Protein AF-A0A0M9FVK3-F1 (afdb_monomer)

pLDDT: mean 87.84, std 8.47, range [58.72, 98.0]

Foldseek 3Di:
DVQVVLLVLLVVLDDPVRVVVLVVLLVLLVVVCVVVVHDLALVCLVVSLVVDPDDPVVSVVSSVSSCLVRDPPCGSVNSNVVSVVVVVVVVDDPDDDDQDPVNLVVVLVPDPDPVVSVVSVCCNVVVDDPVLSVPDDPVQWDQDPVRDTHGD

Mean predicted aligned error: 13.14 Å

InterPro domains:
  IPR011010 DNA breaking-rejoining enzyme, catalytic core [SSF56349] (8-141)

Sequence (152 aa):
MLEERANEVAHRRLEKSTWEQRASIWRMFEEFCDKMGLPAVSTTIPLFLESRAYKGSTKVQYGVTLRTMLDPTVTALDQYLQGMRKVAATEGVRHVVPLTLEDLGRVIAETPAWRDKVVWRLAWITASRWAEIAGLTTDNLLVQPHGNIILD

Radius of gyration: 28.6 Å; Cα contacts (8 Å, |Δi|>4): 88; chains: 1; bounding box: 56×42×76 Å

Organism: Leptomonas pyrrhocoris (NCBI:txid157538)

Solvent-accessible surface area (backbone atoms only — not comparable to full-atom values): 9017 Å² total; per-residue (Å²): 112,69,66,61,54,44,39,53,55,17,55,70,45,39,55,69,71,58,51,56,49,50,53,51,53,50,51,56,49,47,57,48,20,64,76,67,75,46,72,90,48,75,86,44,48,63,60,58,50,68,75,45,100,63,55,70,69,54,43,51,54,51,50,55,51,51,45,57,73,69,38,89,80,65,44,50,64,55,47,27,51,55,21,48,52,57,51,53,71,68,47,74,78,83,67,81,74,80,76,48,78,65,51,48,51,50,54,44,68,71,41,85,51,72,65,58,35,48,51,54,49,48,34,66,76,68,70,47,52,71,71,59,60,71,66,62,54,77,89,24,56,49,74,40,101,85,73,50,73,45,84,103

Secondary structure (DSSP, 8-state):
-HHHHHHHHHHHHS-HHHHHHHHHHHHHHHHHHHHHT--SSGGGHHHHHHTS---HHHHHHHHHHHHHHH-TT--HHHHHHHHHHHHHHHS---PPPPPPHHHHHHHHHH--SHHHHHHHHHHHHH---HHHHHT--GGGEEE-TTS-EEE-

Structure (mmCIF, N/CA/C/O backbone):
data_AF-A0A0M9FVK3-F1
#
_entry.id   AF-A0A0M9FVK3-F1
#
loop_
_atom_site.group_PDB
_atom_site.id
_atom_site.type_symbol
_atom_site.label_atom_id
_atom_site.label_alt_id
_atom_site.label_comp_id
_atom_site.label_asym_id
_atom_site.label_entity_id
_atom_site.label_seq_id
_atom_site.pdbx_PDB_ins_code
_atom_site.Cartn_x
_atom_site.Cartn_y
_atom_site.Cartn_z
_atom_site.occupancy
_atom_site.B_iso_or_equiv
_atom_site.auth_seq_id
_atom_site.auth_comp_id
_atom_site.auth_asym_id
_atom_site.auth_atom_id
_atom_site.pdbx_PDB_model_num
ATOM 1 N N . MET A 1 1 ? -4.600 -26.674 15.595 1.00 73.62 1 MET A N 1
ATOM 2 C CA . MET A 1 1 ? -3.162 -26.883 15.298 1.00 73.62 1 MET A CA 1
ATOM 3 C C . MET A 1 1 ? -2.675 -26.101 14.072 1.00 73.62 1 MET A C 1
ATOM 5 O O . MET A 1 1 ? -1.697 -25.382 14.210 1.00 73.62 1 MET A O 1
ATOM 9 N N . LEU A 1 2 ? -3.304 -26.199 12.886 1.00 77.00 2 LEU A N 1
ATOM 10 C CA . LEU A 1 2 ? -2.864 -25.435 11.697 1.00 77.00 2 LEU A CA 1
ATOM 11 C C . LEU A 1 2 ? -3.175 -23.930 11.799 1.00 77.00 2 LEU A C 1
ATOM 13 O O . LEU A 1 2 ? -2.294 -23.114 11.552 1.00 77.00 2 LEU A O 1
ATOM 17 N N . GLU A 1 3 ? -4.397 -23.571 12.198 1.00 72.69 3 GLU A N 1
ATOM 18 C CA . GLU A 1 3 ? -4.837 -22.170 12.329 1.00 72.69 3 GLU A CA 1
ATOM 19 C C . GLU A 1 3 ? -4.042 -21.398 13.384 1.00 72.69 3 GLU A C 1
ATOM 21 O O . GLU A 1 3 ? -3.562 -20.300 13.131 1.00 72.69 3 GLU A O 1
ATOM 26 N N . GLU A 1 4 ? -3.830 -22.008 14.546 1.00 77.06 4 GLU A N 1
ATOM 27 C CA . GLU A 1 4 ? -3.020 -21.450 15.632 1.00 77.06 4 GLU A CA 1
ATOM 28 C C . GLU A 1 4 ? -1.587 -21.150 15.171 1.00 77.06 4 GLU A C 1
ATOM 30 O O . GLU A 1 4 ? -1.080 -20.044 15.340 1.00 77.06 4 GLU A O 1
ATOM 35 N N . ARG A 1 5 ? -0.973 -22.095 14.456 1.00 79.19 5 ARG A N 1
ATOM 36 C CA . ARG A 1 5 ? 0.374 -21.943 13.903 1.00 79.19 5 ARG A CA 1
ATOM 37 C C . ARG A 1 5 ? 0.437 -20.901 12.778 1.00 79.19 5 ARG A C 1
ATOM 39 O O . ARG A 1 5 ? 1.435 -20.191 12.664 1.00 79.19 5 ARG A O 1
ATOM 46 N N . ALA A 1 6 ? -0.609 -20.776 11.959 1.00 75.00 6 ALA A N 1
ATOM 47 C CA . ALA A 1 6 ? -0.717 -19.720 10.950 1.00 75.00 6 ALA A CA 1
ATOM 48 C C . ALA A 1 6 ? -0.842 -18.332 11.601 1.00 75.00 6 ALA A C 1
ATOM 50 O O . ALA A 1 6 ? -0.152 -17.393 11.192 1.00 75.00 6 ALA A O 1
ATOM 51 N N . ASN A 1 7 ? -1.643 -18.225 12.664 1.00 76.62 7 ASN A N 1
ATOM 52 C CA . ASN A 1 7 ? -1.766 -17.010 13.460 1.00 76.62 7 ASN A CA 1
ATOM 53 C C . ASN A 1 7 ? -0.425 -16.625 14.086 1.00 76.62 7 ASN A C 1
ATOM 55 O O . ASN A 1 7 ? -0.006 -15.484 13.924 1.00 76.62 7 ASN A O 1
ATOM 59 N N . GLU A 1 8 ? 0.312 -17.551 14.700 1.00 80.31 8 GLU A N 1
ATOM 60 C CA . GLU A 1 8 ? 1.646 -17.267 15.251 1.00 80.31 8 GLU A CA 1
ATOM 61 C C . GLU A 1 8 ? 2.636 -16.727 14.208 1.00 80.31 8 GLU A C 1
ATOM 63 O O . GLU A 1 8 ? 3.458 -15.855 14.506 1.00 80.31 8 GLU A O 1
ATOM 68 N N . VAL A 1 9 ? 2.607 -17.256 12.981 1.00 80.44 9 VAL A N 1
ATOM 69 C CA . VAL A 1 9 ? 3.472 -16.783 11.888 1.00 80.44 9 VAL A CA 1
ATOM 70 C C . VAL A 1 9 ? 3.084 -15.368 11.462 1.00 80.44 9 VAL A C 1
ATOM 72 O O . VAL A 1 9 ? 3.966 -14.523 11.299 1.00 80.44 9 VAL A O 1
ATOM 75 N N . ALA A 1 10 ? 1.787 -15.086 11.329 1.00 76.19 10 ALA A N 1
ATOM 76 C CA . ALA A 1 10 ? 1.289 -13.745 11.035 1.00 76.19 10 ALA A CA 1
ATOM 77 C C . ALA A 1 10 ? 1.652 -12.749 12.150 1.00 76.19 10 ALA A C 1
ATOM 79 O O . ALA A 1 10 ? 2.171 -11.666 11.874 1.00 76.19 10 ALA A O 1
ATOM 80 N N . HIS A 1 11 ? 1.484 -13.155 13.412 1.00 73.31 11 HIS A N 1
ATOM 81 C CA . HIS A 1 11 ? 1.800 -12.340 14.583 1.00 73.31 11 HIS A CA 1
ATOM 82 C C . HIS A 1 11 ? 3.283 -11.971 14.634 1.00 73.31 11 HIS A C 1
ATOM 84 O O . HIS A 1 11 ? 3.600 -10.813 14.885 1.00 73.31 11 HIS A O 1
ATOM 90 N N . ARG A 1 12 ? 4.186 -12.916 14.337 1.00 75.94 12 ARG A N 1
ATOM 91 C CA . ARG A 1 12 ? 5.641 -12.681 14.318 1.00 75.94 12 ARG A CA 1
ATOM 92 C C . ARG A 1 12 ? 6.106 -11.695 13.245 1.00 75.94 12 ARG A C 1
ATOM 94 O O . ARG A 1 12 ? 7.188 -11.131 13.383 1.00 75.94 12 ARG A O 1
ATOM 101 N N . ARG A 1 13 ? 5.342 -11.515 12.162 1.00 80.38 13 ARG A N 1
ATOM 102 C CA . ARG A 1 13 ? 5.678 -10.558 11.092 1.00 80.38 13 ARG A CA 1
ATOM 103 C C . ARG A 1 13 ? 5.210 -9.141 11.384 1.00 80.38 13 ARG A C 1
ATOM 105 O O . ARG A 1 13 ? 5.724 -8.205 10.775 1.00 80.38 13 ARG A O 1
ATOM 112 N N . LEU A 1 14 ? 4.273 -8.971 12.310 1.00 71.12 14 LEU A N 1
ATOM 113 C CA . LEU A 1 14 ? 3.962 -7.663 12.864 1.00 71.12 14 LEU A CA 1
ATOM 114 C C . LEU A 1 14 ? 5.027 -7.303 13.905 1.00 71.12 14 LEU A C 1
ATOM 116 O O . LEU A 1 14 ? 5.378 -8.099 14.772 1.00 71.12 14 LEU A O 1
ATOM 120 N N . GLU A 1 15 ? 5.556 -6.087 13.812 1.00 68.88 15 GLU A N 1
ATOM 121 C CA . GLU A 1 15 ? 6.520 -5.572 14.782 1.00 68.88 15 GLU A CA 1
ATOM 122 C C . GLU A 1 15 ? 5.895 -5.559 16.188 1.00 68.88 15 GLU A C 1
ATOM 124 O O . GLU A 1 15 ? 4.730 -5.184 16.341 1.00 68.88 15 GLU A O 1
ATOM 129 N N . LYS A 1 16 ? 6.656 -5.931 17.226 1.00 70.50 16 LYS A N 1
ATOM 130 C CA . LYS A 1 16 ? 6.160 -6.002 18.615 1.00 70.50 16 LYS A CA 1
ATOM 131 C C . LYS A 1 16 ? 5.468 -4.704 19.062 1.00 70.50 16 LYS A C 1
ATOM 133 O O . LYS A 1 16 ? 4.382 -4.750 19.635 1.00 70.50 16 LYS A O 1
ATOM 138 N N . SER A 1 17 ? 6.042 -3.559 18.691 1.00 73.25 17 SER A N 1
ATOM 139 C CA . SER A 1 17 ? 5.488 -2.220 18.938 1.00 73.25 17 SER A CA 1
ATOM 140 C C . SER A 1 17 ? 4.097 -2.018 18.318 1.00 73.25 17 SER A C 1
ATOM 142 O O . SER A 1 17 ? 3.241 -1.344 18.890 1.00 73.25 17 SER A O 1
ATOM 144 N N . THR A 1 18 ? 3.833 -2.639 17.164 1.00 77.69 18 THR A N 1
ATOM 145 C CA . THR A 1 18 ? 2.540 -2.571 16.470 1.00 77.69 18 THR A CA 1
ATOM 146 C C . THR A 1 18 ? 1.474 -3.366 17.223 1.00 77.69 18 THR A C 1
ATOM 148 O O . THR A 1 18 ? 0.336 -2.910 17.322 1.00 77.69 18 THR A O 1
ATOM 151 N N . TRP A 1 19 ? 1.827 -4.519 17.800 1.00 76.38 19 TRP A N 1
ATOM 152 C CA . TRP A 1 19 ? 0.913 -5.302 18.640 1.00 76.38 19 TRP A CA 1
ATOM 153 C C . TRP A 1 19 ? 0.562 -4.596 19.942 1.00 76.38 19 TRP A C 1
ATOM 155 O O . TRP A 1 19 ? -0.614 -4.480 20.278 1.00 76.38 19 TRP A O 1
ATOM 165 N N . GLU A 1 20 ? 1.568 -4.079 20.644 1.00 85.44 20 GLU A N 1
ATOM 166 C CA . GLU A 1 20 ? 1.373 -3.335 21.891 1.00 85.44 20 GLU A CA 1
ATOM 167 C C . GLU A 1 20 ? 0.490 -2.105 21.664 1.00 85.44 20 GLU A C 1
ATOM 169 O O . GLU A 1 20 ? -0.426 -1.832 22.445 1.00 85.44 20 GLU A O 1
ATOM 174 N N . GLN A 1 21 ? 0.693 -1.406 20.543 1.00 87.75 21 GLN A N 1
ATOM 175 C CA . GLN A 1 21 ? -0.163 -0.295 20.156 1.00 87.75 21 GLN A CA 1
ATOM 176 C C . GLN A 1 21 ? -1.608 -0.745 19.901 1.00 87.75 21 GLN A C 1
ATOM 178 O O . GLN A 1 21 ? -2.530 -0.133 20.438 1.00 87.75 21 GLN A O 1
ATOM 183 N N . ARG A 1 22 ? -1.825 -1.808 19.115 1.00 89.75 22 ARG A N 1
ATOM 184 C CA . ARG A 1 22 ? -3.171 -2.338 18.828 1.00 89.75 22 ARG A CA 1
ATOM 185 C C . ARG A 1 22 ? -3.903 -2.763 20.099 1.00 89.75 22 ARG A C 1
ATOM 187 O O . ARG A 1 22 ? -5.038 -2.345 20.303 1.00 89.75 22 ARG A O 1
ATOM 194 N N . ALA A 1 23 ? -3.237 -3.514 20.975 1.00 90.31 23 ALA A N 1
ATOM 195 C CA . ALA A 1 23 ? -3.793 -3.945 22.256 1.00 90.31 23 ALA A CA 1
ATOM 196 C C . ALA A 1 23 ? -4.146 -2.751 23.159 1.00 90.31 23 ALA A C 1
ATOM 198 O O . ALA A 1 23 ? -5.201 -2.730 23.786 1.00 90.31 23 ALA A O 1
ATOM 199 N N . SER A 1 24 ? -3.294 -1.721 23.187 1.00 94.00 24 SER A N 1
ATOM 200 C CA . SER A 1 24 ? -3.560 -0.491 23.937 1.00 94.00 24 SER A CA 1
ATOM 201 C C . SER A 1 24 ? -4.783 0.264 23.403 1.00 94.00 24 SER A C 1
ATOM 203 O O . SER A 1 24 ? -5.638 0.682 24.183 1.00 94.00 24 SER A O 1
ATOM 205 N N . ILE A 1 25 ? -4.904 0.408 22.077 1.00 95.50 25 ILE A N 1
ATOM 206 C CA . ILE A 1 25 ? -6.061 1.049 21.429 1.00 95.50 25 ILE A CA 1
ATOM 207 C C . ILE A 1 25 ? -7.343 0.266 21.725 1.00 95.50 25 ILE A C 1
ATOM 209 O O . ILE A 1 25 ? -8.341 0.876 22.104 1.00 95.50 25 ILE A O 1
ATOM 213 N N . TRP A 1 26 ? -7.304 -1.061 21.596 1.00 96.19 26 TRP A N 1
ATOM 214 C CA . TRP A 1 26 ? -8.439 -1.933 21.887 1.00 96.19 26 TRP A CA 1
ATOM 215 C C . TRP A 1 26 ? -8.924 -1.789 23.327 1.00 96.19 26 TRP A C 1
ATOM 217 O O . TRP A 1 26 ? -10.087 -1.473 23.548 1.00 96.19 26 TRP A O 1
ATOM 227 N N . ARG A 1 27 ? -8.012 -1.878 24.298 1.00 96.81 27 ARG A N 1
AT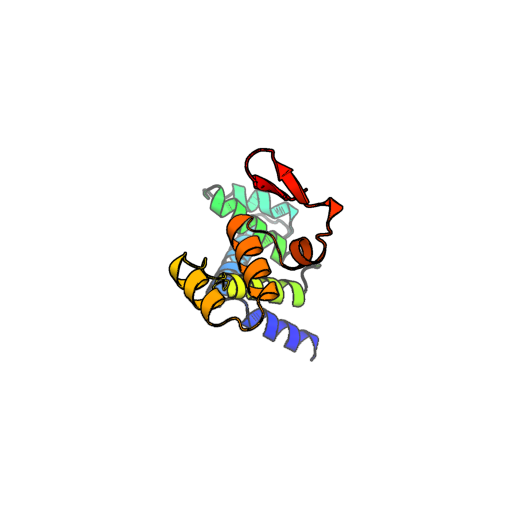OM 228 C CA . ARG A 1 27 ? -8.344 -1.712 25.716 1.00 96.81 27 ARG A CA 1
ATOM 229 C C . ARG A 1 27 ? -8.976 -0.350 26.011 1.00 96.81 27 ARG A C 1
ATOM 231 O O . ARG A 1 27 ? -9.972 -0.274 26.715 1.00 96.81 27 ARG A O 1
ATOM 238 N N . MET A 1 28 ? -8.445 0.734 25.438 1.00 97.00 28 MET A N 1
ATOM 239 C CA . MET A 1 28 ? -9.044 2.069 25.601 1.00 97.00 28 MET A CA 1
ATOM 240 C C . MET A 1 28 ? -10.457 2.170 25.011 1.00 97.00 28 MET A C 1
ATOM 242 O O . MET A 1 28 ? -11.260 2.970 25.495 1.00 97.00 28 MET A O 1
ATOM 246 N N . PHE A 1 29 ? -10.730 1.425 23.939 1.00 97.69 29 PHE A N 1
ATOM 247 C CA . PHE A 1 29 ? -12.039 1.372 23.301 1.00 97.69 29 PHE A CA 1
ATOM 248 C C . PHE A 1 29 ? -13.030 0.530 24.115 1.00 97.69 29 PHE A C 1
ATOM 250 O O . PHE A 1 29 ? -14.154 0.983 24.319 1.00 97.69 29 PHE A O 1
ATOM 257 N N . GLU A 1 30 ? -12.613 -0.624 24.638 1.00 97.38 30 GLU A N 1
ATOM 258 C CA . GLU A 1 30 ? -13.416 -1.442 25.561 1.00 97.38 30 GLU A CA 1
ATOM 259 C C . GLU A 1 30 ? -13.767 -0.667 26.834 1.00 97.38 30 GLU A C 1
ATOM 261 O O . GLU A 1 30 ? -14.942 -0.526 27.153 1.00 97.38 30 GLU A O 1
ATOM 266 N N . GLU A 1 31 ? -12.777 -0.044 27.485 1.00 97.88 31 GLU A N 1
ATOM 267 C CA . GLU A 1 31 ? -12.988 0.793 28.677 1.00 97.88 31 GLU A CA 1
ATOM 268 C C . GLU A 1 31 ? -14.007 1.921 28.416 1.00 97.88 31 GLU A C 1
ATOM 270 O O . GLU A 1 31 ? -14.801 2.281 29.287 1.00 97.88 31 GLU A O 1
ATOM 275 N N . PHE A 1 32 ? -13.998 2.500 27.210 1.00 97.94 32 PHE A N 1
ATOM 276 C CA . PHE A 1 32 ? -14.994 3.488 26.798 1.00 97.94 32 PHE A CA 1
ATOM 277 C C . PHE A 1 32 ? -16.383 2.865 26.614 1.00 97.94 32 PHE A C 1
ATOM 279 O O . PHE A 1 32 ? -17.364 3.432 27.096 1.00 97.94 32 PHE A O 1
ATOM 286 N N . CYS A 1 33 ? -16.471 1.727 25.924 1.00 97.94 33 CYS A N 1
ATOM 287 C CA . CYS A 1 33 ? -17.728 1.025 25.677 1.00 97.94 33 CYS A CA 1
ATOM 288 C C . CYS A 1 33 ? -18.402 0.623 26.994 1.00 97.94 33 CYS A C 1
ATOM 290 O O . CYS A 1 33 ? -19.568 0.959 27.198 1.00 97.94 33 CYS A O 1
ATOM 292 N N . ASP A 1 34 ? -17.644 0.034 27.919 1.00 98.00 34 ASP A N 1
ATOM 293 C CA . ASP A 1 34 ? -18.119 -0.362 29.246 1.00 98.00 34 ASP A CA 1
ATOM 294 C C . ASP A 1 34 ? -18.641 0.840 30.035 1.00 98.00 34 ASP A C 1
ATOM 296 O O . ASP A 1 34 ? -19.753 0.823 30.562 1.00 98.00 34 ASP A O 1
ATOM 300 N N . LYS A 1 35 ? -17.869 1.933 30.059 1.00 97.75 35 LYS A N 1
ATOM 301 C CA . LYS A 1 35 ? -18.250 3.164 30.763 1.00 97.75 35 LYS A CA 1
ATOM 302 C C . LYS A 1 35 ? -19.534 3.789 30.214 1.00 97.75 35 LYS A C 1
ATOM 304 O O . LYS A 1 35 ? -20.273 4.418 30.968 1.00 97.75 35 LYS A O 1
ATOM 309 N N . MET A 1 36 ? -19.775 3.657 28.913 1.00 97.00 36 MET A N 1
ATOM 310 C CA . MET A 1 36 ? -20.931 4.246 28.236 1.00 97.00 36 MET A CA 1
ATOM 311 C C . MET A 1 36 ? -22.111 3.274 28.103 1.00 97.00 36 MET A C 1
ATOM 313 O O . MET A 1 36 ? -23.163 3.679 27.612 1.00 97.00 36 MET A O 1
ATOM 317 N N . GLY A 1 37 ? -21.956 2.010 28.517 1.00 96.81 37 GLY A N 1
ATOM 318 C CA . GLY A 1 37 ? -22.964 0.966 28.321 1.00 96.81 37 GLY A CA 1
ATOM 319 C C . GLY A 1 37 ? -23.230 0.657 26.843 1.00 96.81 37 GLY A C 1
ATOM 320 O O . GLY A 1 37 ? -24.367 0.380 26.466 1.00 96.81 37 GLY A O 1
ATOM 321 N N . LEU A 1 38 ? -22.205 0.758 25.993 1.00 96.69 38 LEU A N 1
ATOM 322 C CA . LEU A 1 38 ? -22.298 0.554 24.546 1.00 96.69 38 LEU A CA 1
ATOM 323 C C . LEU A 1 38 ? -21.631 -0.763 24.127 1.00 96.69 38 LEU A C 1
ATOM 325 O O . LEU A 1 38 ? -20.654 -1.178 24.745 1.00 96.69 38 LEU A O 1
ATOM 329 N N . PRO A 1 39 ? -22.093 -1.412 23.045 1.00 96.38 39 PRO A N 1
ATOM 330 C CA . PRO A 1 39 ? -21.405 -2.574 22.495 1.00 96.38 39 PRO A CA 1
ATOM 331 C C . PRO A 1 39 ? -20.088 -2.176 21.807 1.00 96.38 39 PRO A C 1
ATOM 333 O O . PRO A 1 39 ? -20.025 -1.173 21.087 1.00 96.38 39 PRO A O 1
ATOM 336 N N . ALA A 1 40 ? -19.052 -3.005 21.959 1.00 95.44 40 ALA A N 1
ATOM 337 C CA . ALA A 1 40 ? -17.765 -2.866 21.274 1.00 95.44 40 ALA A CA 1
ATOM 338 C C . ALA A 1 40 ? -17.865 -3.324 19.805 1.00 95.44 40 ALA A C 1
ATOM 340 O O . ALA A 1 40 ? -17.395 -4.391 19.425 1.00 95.44 40 ALA A O 1
ATOM 341 N N . VAL A 1 41 ? -18.523 -2.516 18.972 1.00 94.94 41 VAL A N 1
ATOM 342 C CA . VAL A 1 41 ? -18.749 -2.772 17.538 1.00 94.94 41 VAL A CA 1
ATOM 343 C C . VAL A 1 41 ? -18.297 -1.588 16.686 1.00 94.94 41 VAL A C 1
ATOM 345 O O . VAL A 1 41 ? -18.054 -0.489 17.187 1.00 94.94 41 VAL A O 1
ATOM 348 N N . SER A 1 42 ? -18.197 -1.791 15.370 1.00 93.00 42 SER A N 1
ATOM 349 C CA . SER A 1 42 ? -17.670 -0.787 14.436 1.00 93.00 42 SER A CA 1
ATOM 350 C C . SER A 1 42 ? -18.443 0.538 14.455 1.00 93.00 42 SER A C 1
ATOM 352 O O . SER A 1 42 ? -17.841 1.603 14.317 1.00 93.00 42 SER A O 1
ATOM 354 N N . THR A 1 43 ? -19.755 0.496 14.694 1.00 95.00 43 THR A N 1
ATOM 355 C CA . THR A 1 43 ? -20.622 1.681 14.794 1.00 95.00 43 THR A CA 1
ATOM 356 C C . THR A 1 43 ? -20.360 2.528 16.042 1.00 95.00 43 THR A C 1
ATOM 358 O O . THR A 1 43 ? -20.690 3.712 16.043 1.00 95.00 43 THR A O 1
ATOM 361 N N . THR A 1 44 ? -19.716 1.973 17.073 1.00 97.25 44 THR A N 1
ATOM 362 C CA . THR A 1 44 ? -19.354 2.686 18.312 1.00 97.25 44 THR A CA 1
ATOM 363 C C . THR A 1 44 ? -18.029 3.450 18.177 1.00 97.25 44 THR A C 1
ATOM 365 O O . THR A 1 44 ? -17.771 4.393 18.928 1.00 97.2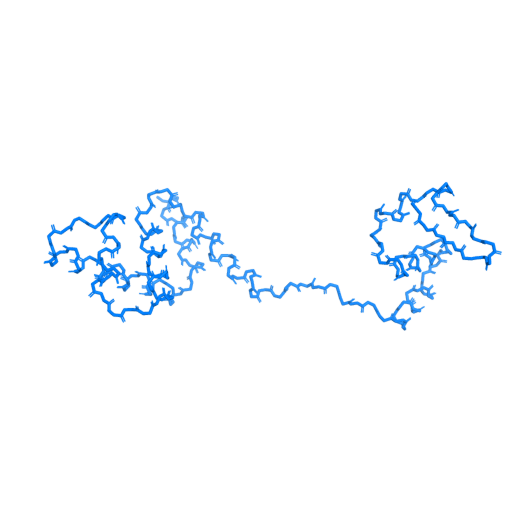5 44 THR A O 1
ATOM 368 N N . ILE A 1 45 ? -17.190 3.106 17.190 1.00 97.00 45 ILE A N 1
ATOM 369 C CA . ILE A 1 45 ? -15.867 3.723 16.985 1.00 97.00 45 ILE A CA 1
ATOM 370 C C . ILE A 1 45 ? -15.939 5.256 16.844 1.00 97.00 45 ILE A C 1
ATOM 372 O O . ILE A 1 45 ? -15.156 5.928 17.517 1.00 97.00 45 ILE A O 1
ATOM 376 N N . PRO A 1 46 ? -16.837 5.859 16.035 1.00 97.62 46 PRO A N 1
ATOM 377 C CA . PRO A 1 46 ? -16.893 7.317 15.911 1.00 97.62 46 PRO A CA 1
ATOM 378 C C . PRO A 1 46 ? -17.171 8.017 17.247 1.00 97.62 46 PRO A C 1
ATOM 380 O O . PRO A 1 46 ? -16.551 9.036 17.536 1.00 97.62 46 PRO A O 1
ATOM 383 N N . LEU A 1 47 ? -18.028 7.439 18.099 1.00 97.75 47 LEU A N 1
ATOM 384 C CA . LEU A 1 47 ? -18.337 7.986 19.425 1.00 97.75 47 LEU A CA 1
ATOM 385 C C . LEU A 1 47 ? -17.097 7.988 20.327 1.00 97.75 47 LEU A C 1
ATOM 387 O O . LEU A 1 47 ? -16.798 8.989 20.975 1.00 97.75 47 LEU A O 1
ATOM 391 N N . PHE A 1 48 ? -16.332 6.894 20.315 1.00 97.69 48 PHE A N 1
ATOM 392 C CA . PHE A 1 48 ? -15.053 6.813 21.018 1.00 97.69 48 PHE A CA 1
ATOM 393 C C . PHE A 1 48 ? -14.057 7.871 20.522 1.00 97.69 48 PHE A C 1
ATOM 395 O O . PHE A 1 48 ? -13.447 8.571 21.334 1.00 97.69 48 PHE A O 1
ATOM 402 N N . LEU A 1 49 ? -13.902 8.016 19.203 1.00 97.62 49 LEU A N 1
ATOM 403 C CA . LEU A 1 49 ? -12.952 8.961 18.609 1.00 97.62 49 LEU A CA 1
ATOM 404 C C . LEU A 1 49 ? -13.319 10.422 18.890 1.00 97.62 49 LEU A C 1
ATOM 406 O O . LEU A 1 49 ? -12.416 11.234 19.094 1.00 97.62 49 LEU A O 1
ATOM 410 N N . GLU A 1 50 ? -14.610 10.754 18.929 1.00 97.31 50 GLU A N 1
ATOM 411 C CA . GLU A 1 50 ? -15.087 12.099 19.271 1.00 97.31 50 GLU A CA 1
ATOM 412 C C . GLU A 1 50 ? -15.077 12.380 20.780 1.00 97.31 50 GLU A C 1
ATOM 414 O O . GLU A 1 50 ? -14.951 13.532 21.185 1.00 97.31 50 GLU A O 1
ATOM 419 N N . SER A 1 51 ? -15.103 11.348 21.631 1.00 96.00 51 SER A N 1
ATOM 420 C CA . SER A 1 51 ? -15.006 11.512 23.092 1.00 96.00 51 SER A CA 1
ATOM 421 C C . SER A 1 51 ? -13.646 12.033 23.585 1.00 96.00 51 SER A C 1
ATOM 423 O O . SER A 1 51 ? -13.503 12.387 24.757 1.00 96.00 51 SER A O 1
ATOM 425 N N . ARG A 1 52 ? -12.625 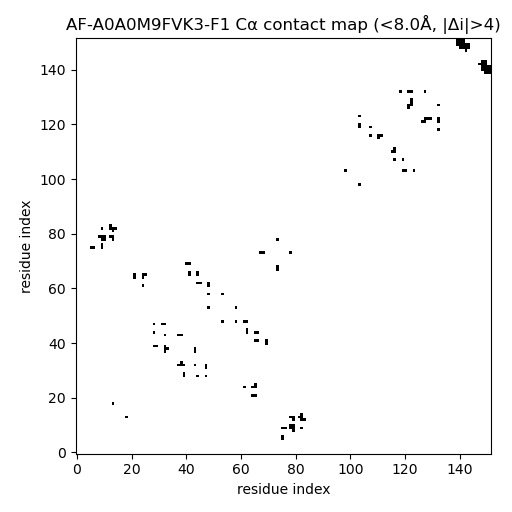12.064 22.718 1.00 92.94 52 ARG A N 1
ATOM 426 C CA . ARG A 1 52 ? -11.245 12.422 23.067 1.00 92.94 52 ARG A CA 1
ATOM 427 C C . ARG A 1 52 ? -10.716 13.535 22.168 1.00 92.94 52 ARG A C 1
ATOM 429 O O . ARG A 1 52 ? -10.965 13.565 20.965 1.00 92.94 52 ARG A O 1
ATOM 436 N N . ALA A 1 53 ? -9.893 14.412 22.741 1.00 94.44 53 ALA A N 1
ATOM 437 C CA . ALA A 1 53 ? -9.244 15.523 22.039 1.00 94.44 53 ALA A CA 1
ATOM 438 C C . ALA A 1 53 ? -8.050 15.062 21.170 1.00 94.44 53 ALA A C 1
ATOM 440 O O . ALA A 1 53 ? -6.932 15.564 21.285 1.00 94.44 53 ALA A O 1
ATOM 441 N N . TYR A 1 54 ? -8.267 14.063 20.314 1.00 95.12 54 TYR A N 1
ATOM 442 C CA . TYR A 1 54 ? -7.262 13.559 19.384 1.00 95.12 54 TYR A CA 1
ATOM 443 C C . TYR A 1 54 ? -7.132 14.447 18.146 1.00 95.12 54 TYR A C 1
ATOM 445 O O . TYR A 1 54 ? -8.120 14.935 17.596 1.00 95.12 54 TYR A O 1
ATOM 453 N N . LYS A 1 55 ? -5.8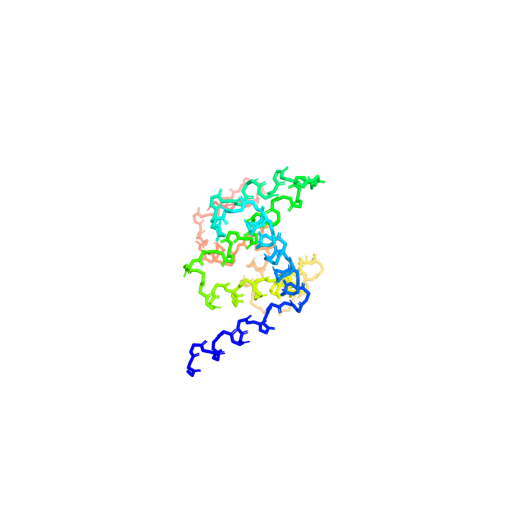96 14.586 17.650 1.00 96.75 55 LYS A N 1
ATOM 454 C CA . LYS A 1 55 ? -5.635 15.153 16.321 1.00 96.75 55 LYS A CA 1
ATOM 455 C C . LYS A 1 55 ? -6.294 14.283 15.246 1.00 96.75 55 LYS A C 1
ATOM 457 O O . LYS A 1 55 ? -6.416 13.069 15.416 1.00 96.75 55 LYS A O 1
ATOM 462 N N . GLY A 1 56 ? -6.642 14.884 14.106 1.00 94.88 56 GLY A N 1
ATOM 463 C CA . GLY A 1 56 ? -7.290 14.175 12.995 1.00 94.88 56 GLY A CA 1
ATOM 464 C C . GLY A 1 56 ? -6.518 12.936 12.522 1.00 94.88 56 GLY A C 1
ATOM 465 O O . GLY A 1 56 ? -7.112 11.881 12.324 1.00 94.88 56 GLY A O 1
ATOM 466 N N . SER A 1 57 ? -5.186 13.015 12.446 1.00 92.69 57 SER A N 1
ATOM 467 C CA . SER A 1 57 ? -4.336 11.872 12.079 1.00 92.69 57 SER A CA 1
ATOM 468 C C . SER A 1 57 ? -4.436 10.706 13.069 1.00 92.69 57 SER A C 1
ATOM 470 O O . SER A 1 57 ? -4.540 9.554 12.653 1.00 92.69 57 SER A O 1
ATOM 472 N N . THR A 1 58 ? -4.474 10.990 14.373 1.00 94.44 58 THR A N 1
ATOM 473 C CA . THR A 1 58 ? -4.663 9.973 15.415 1.00 94.44 58 THR A CA 1
ATOM 474 C C . THR A 1 58 ? -6.050 9.342 15.325 1.00 94.44 58 THR A C 1
ATOM 476 O O . THR A 1 58 ? -6.157 8.122 15.426 1.00 94.44 58 THR A O 1
ATOM 479 N N . LYS A 1 59 ? -7.101 10.137 15.063 1.00 96.75 59 LYS A N 1
ATOM 480 C CA . LYS A 1 59 ? -8.462 9.610 14.859 1.00 96.75 59 LYS A CA 1
ATOM 481 C C . LYS A 1 59 ? -8.517 8.640 13.677 1.00 96.75 59 LYS A C 1
ATOM 483 O O . LYS A 1 59 ? -9.065 7.550 13.814 1.00 96.75 59 LYS A O 1
ATOM 488 N N . VAL A 1 60 ? -7.888 8.991 12.553 1.00 96.25 60 VAL A N 1
ATOM 489 C CA . VAL A 1 60 ? -7.793 8.110 11.375 1.00 96.25 60 VAL A CA 1
ATOM 490 C C . VAL A 1 60 ? -7.033 6.826 11.709 1.00 96.25 60 VAL A C 1
ATOM 492 O O . VAL A 1 60 ? -7.530 5.735 11.437 1.00 96.25 60 VAL A O 1
ATOM 495 N N . GLN A 1 61 ? -5.860 6.933 12.338 1.00 93.62 61 GLN A N 1
ATOM 496 C CA . GLN A 1 61 ? -5.049 5.770 12.703 1.00 93.62 61 GLN A CA 1
ATOM 497 C C . GLN A 1 61 ? -5.807 4.813 13.631 1.00 93.62 61 GLN A C 1
ATOM 499 O O . GLN A 1 61 ? -5.842 3.606 13.383 1.00 93.62 61 GLN A O 1
ATOM 504 N N . TYR A 1 62 ? -6.419 5.339 14.693 1.00 95.50 62 TYR A N 1
ATOM 505 C CA . TYR A 1 62 ? -7.143 4.531 15.673 1.00 95.50 62 TYR A CA 1
ATOM 506 C C . TYR A 1 62 ? -8.413 3.943 15.063 1.00 95.50 62 TYR A C 1
ATOM 508 O O . TYR A 1 62 ? -8.675 2.760 15.252 1.00 95.50 62 TYR A O 1
ATOM 516 N N . GLY A 1 63 ? -9.151 4.719 14.265 1.00 95.81 63 GLY A N 1
ATOM 517 C CA . GLY A 1 63 ? -10.346 4.246 13.571 1.00 95.81 63 GLY A CA 1
ATOM 518 C C . GLY A 1 63 ? -10.056 3.099 12.603 1.00 95.81 63 GLY A C 1
ATOM 519 O O . GLY A 1 63 ? -10.737 2.078 12.646 1.00 95.81 63 GLY A O 1
ATOM 520 N N . VAL A 1 64 ? -9.008 3.216 11.779 1.00 92.88 64 VAL A N 1
ATOM 521 C CA . VAL A 1 64 ? -8.581 2.124 10.888 1.00 92.88 64 VAL A CA 1
ATOM 522 C C . VAL A 1 64 ? -8.150 0.902 11.696 1.00 92.88 64 VAL A C 1
ATOM 524 O O . VAL A 1 64 ? -8.526 -0.211 11.347 1.00 92.88 64 VAL A O 1
ATOM 527 N N . THR A 1 65 ? -7.410 1.107 12.788 1.00 92.38 65 THR A N 1
ATOM 528 C CA . THR A 1 65 ? -6.934 0.017 13.649 1.00 92.38 65 THR A CA 1
ATOM 529 C C . THR A 1 65 ? -8.095 -0.756 14.271 1.00 92.38 65 THR A C 1
ATOM 531 O O . THR A 1 65 ? -8.164 -1.971 14.116 1.00 92.38 65 THR A O 1
ATOM 534 N N . LEU A 1 66 ? -9.032 -0.055 14.916 1.00 94.38 66 LEU A N 1
ATOM 535 C CA . LEU A 1 66 ? -10.211 -0.654 15.544 1.00 94.38 66 LEU A CA 1
ATOM 536 C C . LEU A 1 66 ? -11.108 -1.343 14.517 1.00 94.38 66 LEU A C 1
ATOM 538 O O . LEU A 1 66 ? -11.560 -2.456 14.762 1.00 94.38 66 LEU A O 1
ATOM 542 N N . ARG A 1 67 ? -11.310 -0.732 13.341 1.00 92.56 67 ARG A N 1
ATOM 543 C CA . ARG A 1 67 ? -12.055 -1.360 12.243 1.00 92.56 67 ARG A CA 1
ATOM 544 C C . ARG A 1 67 ? -11.440 -2.701 11.854 1.00 92.56 67 ARG A C 1
ATOM 546 O O . ARG A 1 67 ? -12.169 -3.674 11.762 1.00 92.56 67 ARG A O 1
ATOM 553 N N . THR A 1 68 ? -10.122 -2.762 11.660 1.00 88.00 68 THR A N 1
ATOM 554 C CA . THR A 1 68 ? -9.431 -4.010 11.302 1.00 88.00 68 THR A CA 1
ATOM 555 C C . THR A 1 68 ? -9.510 -5.059 12.413 1.00 88.00 68 THR A C 1
ATOM 557 O O . THR A 1 68 ? -9.558 -6.243 12.117 1.00 88.00 68 THR A O 1
ATOM 560 N N . MET A 1 69 ? -9.517 -4.651 13.686 1.00 88.06 69 MET A N 1
ATOM 561 C CA . MET A 1 69 ? -9.641 -5.584 14.816 1.00 88.06 69 MET A CA 1
ATOM 562 C C . MET A 1 69 ? -11.057 -6.151 14.976 1.00 88.06 69 MET A C 1
ATOM 564 O O . MET A 1 69 ? -11.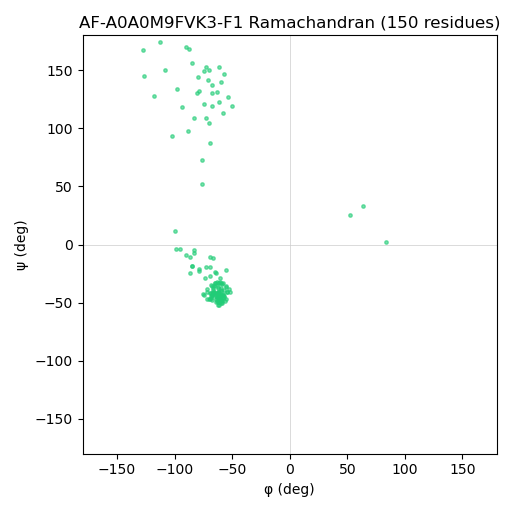210 -7.265 15.462 1.00 88.06 69 MET A O 1
ATOM 568 N N . LEU A 1 70 ? -12.074 -5.390 14.571 1.00 90.50 70 LEU A N 1
ATOM 569 C CA . LEU A 1 70 ? -13.487 -5.775 14.638 1.00 90.50 70 LEU A CA 1
ATOM 570 C C . LEU A 1 70 ? -13.993 -6.487 13.384 1.00 90.50 70 LEU A C 1
ATOM 572 O O . LEU A 1 70 ? -15.128 -6.957 13.375 1.00 90.50 70 LEU A O 1
ATOM 576 N N . ASP A 1 71 ? -13.200 -6.517 12.318 1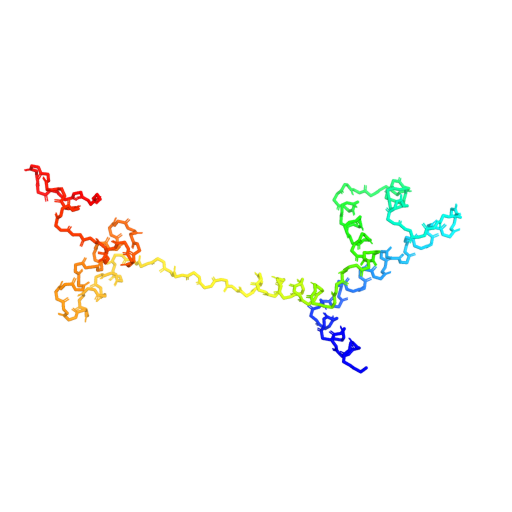.00 88.12 71 ASP A N 1
ATOM 577 C CA . ASP A 1 71 ? -13.585 -7.119 11.052 1.00 88.12 71 ASP A CA 1
ATOM 578 C C . ASP A 1 71 ? -13.335 -8.638 11.093 1.00 88.12 71 ASP A C 1
ATOM 580 O O . ASP A 1 71 ? -12.179 -9.071 11.060 1.00 88.12 71 ASP A O 1
ATOM 584 N N . PRO A 1 72 ? -14.394 -9.469 11.138 1.00 81.62 72 PRO A N 1
ATOM 585 C CA . PRO A 1 72 ? -14.252 -10.920 11.212 1.00 81.62 72 PRO A CA 1
ATOM 586 C C . PRO A 1 72 ? -13.700 -11.529 9.918 1.00 81.62 72 PRO A C 1
ATOM 588 O O . PRO A 1 72 ? -13.369 -12.712 9.891 1.00 81.62 72 PRO A O 1
ATOM 591 N N . THR A 1 73 ? -13.620 -10.751 8.835 1.00 85.75 73 THR A N 1
ATOM 592 C CA . THR A 1 73 ? -13.090 -11.209 7.548 1.00 85.75 73 THR A CA 1
ATOM 593 C C . THR A 1 73 ? -11.573 -11.071 7.447 1.00 85.75 73 THR A C 1
ATOM 595 O O . THR A 1 73 ? -10.977 -11.637 6.533 1.00 85.75 73 THR A O 1
ATOM 598 N N . VAL A 1 74 ? -10.926 -10.370 8.387 1.00 82.25 74 VAL A N 1
ATOM 599 C CA . VAL A 1 74 ? -9.468 -10.203 8.398 1.00 82.25 74 VAL A CA 1
ATOM 600 C C . VAL A 1 74 ? -8.805 -11.515 8.803 1.00 82.25 74 VAL A C 1
ATOM 602 O O . VAL A 1 74 ? -8.836 -11.930 9.961 1.00 82.25 74 VAL A O 1
ATOM 605 N N . THR A 1 75 ? -8.155 -12.159 7.839 1.00 81.69 75 THR A N 1
ATOM 606 C CA . THR A 1 75 ? -7.533 -13.471 8.025 1.00 81.69 75 THR A CA 1
ATOM 607 C C . THR A 1 75 ? -6.097 -13.373 8.550 1.00 81.69 75 THR A C 1
ATOM 609 O O . THR A 1 75 ? -5.445 -12.323 8.510 1.00 81.69 75 THR A O 1
ATOM 612 N N . ALA A 1 76 ? -5.541 -14.512 8.975 1.00 78.19 76 ALA A N 1
ATOM 613 C CA . ALA A 1 76 ? -4.114 -14.641 9.276 1.00 78.19 76 ALA A CA 1
ATOM 614 C C . ALA A 1 76 ? -3.224 -14.234 8.082 1.00 78.19 76 ALA A C 1
ATOM 616 O O . ALA A 1 76 ? -2.164 -13.632 8.266 1.00 78.19 76 ALA A O 1
ATOM 617 N N . LEU A 1 77 ? -3.665 -14.525 6.850 1.00 81.12 77 LEU A N 1
ATOM 618 C CA . LEU A 1 77 ? -2.954 -14.147 5.630 1.00 81.12 77 LEU A CA 1
ATOM 619 C C . LEU A 1 77 ? -2.910 -12.624 5.459 1.00 81.12 77 LEU A C 1
ATOM 621 O O . LEU A 1 77 ? -1.854 -12.087 5.134 1.00 81.12 77 LEU A O 1
ATOM 625 N N . ASP A 1 78 ? -4.006 -11.917 5.733 1.00 84.25 78 ASP A N 1
ATOM 626 C CA . ASP A 1 78 ? -4.055 -10.454 5.623 1.00 84.25 78 ASP A CA 1
ATOM 627 C C . ASP A 1 78 ? -3.082 -9.779 6.594 1.00 84.25 78 ASP A C 1
ATOM 629 O O . ASP A 1 78 ? -2.340 -8.866 6.217 1.00 84.25 78 ASP A O 1
ATOM 633 N N . GLN A 1 79 ? -3.023 -10.273 7.833 1.00 81.12 79 GLN A N 1
ATOM 634 C CA . GLN A 1 79 ? -2.078 -9.796 8.846 1.00 81.12 79 GLN A CA 1
ATOM 635 C C . GLN A 1 79 ? -0.623 -10.085 8.449 1.00 81.12 79 GLN A C 1
ATOM 637 O O . GLN A 1 79 ? 0.243 -9.213 8.577 1.00 81.12 79 GLN A O 1
ATOM 642 N N . TYR A 1 80 ? -0.356 -11.279 7.910 1.00 83.38 80 TYR A N 1
ATOM 643 C CA . TYR A 1 80 ? 0.960 -11.650 7.393 1.00 83.38 80 TYR A CA 1
ATOM 644 C C . TYR A 1 80 ? 1.387 -10.740 6.235 1.00 83.38 80 TYR A C 1
ATOM 646 O O . TYR A 1 80 ? 2.481 -10.173 6.264 1.00 83.38 80 TYR A O 1
ATOM 654 N N . LEU A 1 81 ? 0.518 -10.541 5.240 1.00 85.06 81 LEU A N 1
ATOM 655 C CA . LEU A 1 81 ? 0.786 -9.674 4.092 1.00 85.06 81 LEU A CA 1
ATOM 656 C C . LEU A 1 81 ? 0.994 -8.219 4.518 1.00 85.06 81 LEU A C 1
ATOM 658 O O . LEU A 1 81 ? 1.853 -7.539 3.958 1.00 85.06 81 LEU A O 1
ATOM 662 N N . GLN A 1 82 ? 0.268 -7.738 5.530 1.00 82.12 82 GLN A N 1
ATOM 663 C CA . GLN A 1 82 ? 0.490 -6.410 6.099 1.00 82.12 82 GLN A CA 1
ATOM 664 C C . GLN A 1 82 ? 1.905 -6.266 6.680 1.00 82.12 82 GLN A C 1
ATOM 666 O O . GLN A 1 82 ? 2.588 -5.288 6.370 1.00 82.12 82 GLN A O 1
ATOM 671 N N . GLY A 1 83 ? 2.359 -7.235 7.483 1.00 82.06 83 GLY A N 1
ATOM 672 C CA . GLY A 1 83 ? 3.730 -7.257 8.002 1.00 82.06 83 GLY A CA 1
ATOM 673 C C . GLY A 1 83 ? 4.769 -7.325 6.878 1.00 82.06 83 GLY A C 1
ATOM 674 O O . GLY A 1 83 ? 5.711 -6.534 6.847 1.00 82.06 83 GLY A O 1
ATOM 675 N N . MET A 1 84 ? 4.546 -8.198 5.892 1.00 84.31 84 MET A N 1
ATOM 676 C CA . MET A 1 84 ? 5.450 -8.376 4.753 1.00 84.31 84 MET A CA 1
ATOM 677 C C . MET A 1 84 ? 5.551 -7.143 3.855 1.00 84.31 84 MET A C 1
ATOM 679 O O . MET A 1 84 ? 6.638 -6.854 3.376 1.00 84.31 84 MET A O 1
ATOM 683 N N . ARG A 1 85 ? 4.475 -6.371 3.656 1.00 82.75 85 ARG A N 1
ATOM 684 C CA . ARG A 1 85 ? 4.544 -5.098 2.913 1.00 82.75 85 ARG A CA 1
ATOM 685 C C . ARG A 1 85 ? 5.458 -4.086 3.599 1.00 82.75 85 ARG A C 1
ATOM 687 O O . ARG A 1 85 ? 6.173 -3.364 2.916 1.00 82.75 85 ARG A O 1
ATOM 694 N N . LYS A 1 86 ? 5.454 -4.041 4.935 1.00 74.62 86 LYS A N 1
ATOM 695 C CA . LYS A 1 86 ? 6.345 -3.161 5.705 1.00 74.62 86 LYS A CA 1
ATOM 696 C C . LYS A 1 86 ? 7.805 -3.598 5.558 1.00 74.62 86 LYS A C 1
ATOM 698 O O . LYS A 1 86 ? 8.658 -2.750 5.328 1.00 74.62 86 LYS A O 1
ATOM 703 N N . VAL A 1 87 ? 8.065 -4.907 5.617 1.00 79.31 87 VAL A N 1
ATOM 704 C CA . VAL A 1 87 ? 9.396 -5.486 5.358 1.00 79.31 87 VAL A CA 1
ATOM 705 C C . VAL A 1 87 ? 9.852 -5.183 3.928 1.00 79.31 87 VAL A C 1
ATOM 707 O O . VAL A 1 87 ? 10.925 -4.623 3.741 1.00 79.31 87 VAL A O 1
ATOM 710 N N . ALA A 1 88 ? 9.010 -5.438 2.928 1.00 79.25 88 ALA A N 1
ATOM 711 C CA . ALA A 1 88 ? 9.313 -5.163 1.525 1.00 79.25 88 ALA A CA 1
ATOM 712 C C . ALA A 1 88 ? 9.546 -3.668 1.245 1.00 79.25 88 ALA A C 1
ATOM 714 O O . ALA A 1 88 ? 10.363 -3.327 0.404 1.00 79.25 88 ALA A O 1
ATOM 715 N N . ALA A 1 89 ? 8.864 -2.763 1.955 1.00 72.75 89 ALA A N 1
ATOM 716 C CA . ALA A 1 89 ? 9.112 -1.325 1.842 1.00 72.75 89 ALA A CA 1
ATOM 717 C C . ALA A 1 89 ? 10.473 -0.905 2.430 1.00 72.75 89 ALA A C 1
ATOM 719 O O . ALA A 1 89 ? 11.039 0.099 2.005 1.00 72.75 89 ALA A O 1
ATOM 720 N N . THR A 1 90 ? 10.991 -1.652 3.411 1.00 71.88 90 THR A N 1
ATOM 721 C CA . THR A 1 90 ? 12.341 -1.447 3.968 1.00 71.88 90 THR A CA 1
ATOM 722 C C . THR A 1 90 ? 13.431 -2.178 3.190 1.00 71.88 90 THR A C 1
ATOM 724 O O . THR A 1 90 ? 14.589 -1.764 3.218 1.00 71.88 90 THR A O 1
ATOM 727 N N . GLU A 1 91 ? 13.079 -3.249 2.482 1.00 75.69 91 GLU A N 1
ATOM 728 C CA . GLU A 1 91 ? 13.959 -3.903 1.523 1.00 75.69 91 GLU A CA 1
ATOM 729 C C . GLU A 1 91 ? 14.111 -2.969 0.321 1.00 75.69 91 GLU A C 1
ATOM 731 O O . GLU A 1 91 ? 13.189 -2.781 -0.468 1.00 75.69 91 GLU A O 1
ATOM 736 N N . GLY A 1 92 ? 15.271 -2.315 0.219 1.00 58.72 92 GLY A N 1
ATOM 737 C CA . GLY A 1 92 ? 15.538 -1.350 -0.841 1.00 58.72 92 GLY A CA 1
ATOM 738 C C . GLY A 1 92 ? 15.206 -1.940 -2.209 1.00 58.72 92 GLY A C 1
ATOM 739 O O . GLY A 1 92 ? 15.797 -2.940 -2.624 1.00 58.72 92 GLY A O 1
ATOM 740 N N . VAL A 1 93 ? 14.261 -1.312 -2.912 1.00 65.06 93 VAL A N 1
ATOM 741 C CA . VAL A 1 93 ? 13.967 -1.641 -4.305 1.00 65.06 93 VAL A CA 1
ATOM 742 C C . VAL A 1 93 ? 15.267 -1.455 -5.078 1.00 65.06 93 VAL A C 1
ATOM 744 O O . VAL A 1 93 ? 15.792 -0.344 -5.173 1.00 65.06 93 VAL A O 1
ATOM 747 N N . ARG A 1 94 ? 15.825 -2.556 -5.596 1.00 67.62 94 ARG A N 1
ATOM 748 C CA . ARG A 1 94 ? 17.005 -2.511 -6.464 1.00 67.62 94 ARG A CA 1
ATOM 749 C C . ARG A 1 94 ? 16.595 -1.882 -7.787 1.00 67.62 94 ARG A C 1
ATOM 751 O O . ARG A 1 94 ? 16.212 -2.574 -8.725 1.00 67.62 94 ARG A O 1
ATOM 758 N N . HIS A 1 95 ? 16.651 -0.561 -7.847 1.00 69.69 95 HIS A N 1
ATOM 759 C CA . HIS A 1 95 ? 16.617 0.139 -9.115 1.00 69.69 95 HIS A CA 1
ATOM 760 C C . HIS A 1 95 ? 17.902 -0.174 -9.877 1.00 69.69 95 HIS A C 1
ATOM 762 O O . HIS A 1 95 ? 18.993 -0.193 -9.301 1.00 69.69 95 HIS A O 1
ATOM 768 N N . VAL A 1 96 ? 17.767 -0.427 -11.177 1.00 71.44 96 VAL A N 1
ATOM 769 C CA . VAL A 1 96 ? 18.920 -0.427 -12.074 1.00 71.44 96 VAL A CA 1
ATOM 770 C C . VAL A 1 96 ? 19.494 0.986 -12.032 1.00 71.44 96 VAL A C 1
ATOM 772 O O . VAL A 1 96 ? 18.769 1.955 -12.260 1.00 71.44 96 VAL A O 1
ATOM 775 N N . VAL A 1 97 ? 20.770 1.108 -11.670 1.00 79.44 97 VAL A N 1
ATOM 776 C CA . VAL A 1 97 ? 21.467 2.396 -11.703 1.00 79.44 97 VAL A CA 1
ATOM 777 C C . VAL A 1 97 ? 21.505 2.852 -13.165 1.00 79.44 97 VAL A C 1
ATOM 779 O O . VAL A 1 97 ? 21.845 2.030 -14.021 1.00 79.44 97 VAL A O 1
ATOM 782 N N . PRO A 1 98 ? 21.136 4.107 -13.484 1.00 82.69 98 PRO A N 1
ATOM 783 C CA . PRO A 1 98 ? 21.269 4.616 -14.841 1.00 82.69 98 PRO A CA 1
ATOM 784 C C . PRO A 1 98 ? 22.708 4.413 -15.320 1.00 82.69 98 PRO A C 1
ATOM 786 O O . PRO A 1 98 ? 23.640 4.811 -14.621 1.00 82.69 98 PRO A O 1
ATOM 789 N N . LEU A 1 99 ? 22.890 3.782 -16.484 1.00 87.69 99 LEU A N 1
ATOM 790 C CA . LEU A 1 99 ? 24.212 3.715 -17.112 1.00 87.69 99 LEU A CA 1
ATOM 791 C C . LEU A 1 99 ? 24.721 5.148 -17.313 1.00 87.69 99 LEU A C 1
ATOM 793 O O . LEU A 1 99 ? 23.940 6.068 -17.522 1.00 87.69 99 LEU A O 1
ATOM 797 N N . THR A 1 100 ? 26.018 5.383 -17.225 1.00 91.62 100 THR A N 1
ATOM 798 C CA . THR A 1 100 ? 26.592 6.640 -17.714 1.00 91.62 100 THR A CA 1
ATOM 799 C C . THR A 1 100 ? 26.982 6.492 -19.182 1.00 91.62 100 THR A C 1
ATOM 801 O O . THR A 1 100 ? 27.009 5.390 -19.734 1.00 91.62 100 THR A O 1
ATOM 804 N N . LEU A 1 101 ? 27.329 7.603 -19.838 1.00 92.12 101 LEU A N 1
ATOM 805 C CA . LEU A 1 101 ? 27.887 7.547 -21.191 1.00 92.12 101 LEU A CA 1
ATOM 806 C C . LEU A 1 101 ? 29.190 6.725 -21.240 1.00 92.12 101 LEU A C 1
ATOM 808 O O . LEU A 1 101 ? 29.448 6.042 -22.230 1.00 92.12 101 LEU A O 1
ATOM 812 N N . GLU A 1 102 ? 29.988 6.766 -20.169 1.00 94.12 102 GLU A N 1
ATOM 813 C CA . GLU A 1 102 ? 31.205 5.961 -20.037 1.00 94.12 102 GLU A CA 1
ATOM 814 C C . GLU A 1 102 ? 30.875 4.469 -19.907 1.00 94.12 102 GLU A C 1
ATOM 816 O O . GLU A 1 102 ? 31.449 3.649 -20.627 1.00 94.12 102 GLU A O 1
ATOM 821 N N . ASP A 1 103 ? 29.906 4.120 -19.054 1.00 92.94 103 ASP A N 1
ATOM 822 C CA . ASP A 1 103 ? 29.469 2.731 -18.882 1.00 92.94 103 ASP A CA 1
ATOM 823 C C . ASP A 1 103 ? 28.913 2.163 -20.187 1.00 92.94 103 ASP A C 1
ATOM 825 O O . ASP A 1 103 ? 29.270 1.055 -20.586 1.00 92.94 103 ASP A O 1
ATOM 829 N N . LEU A 1 104 ? 28.097 2.944 -20.902 1.00 94.25 104 LEU A N 1
ATOM 830 C CA . LEU A 1 104 ? 27.609 2.574 -22.227 1.00 94.25 104 LEU A CA 1
ATOM 831 C C . LEU A 1 104 ? 28.772 2.345 -23.201 1.00 94.25 104 LEU A C 1
ATOM 833 O O . LEU A 1 104 ? 28.763 1.372 -23.956 1.00 94.25 104 LEU A O 1
ATOM 837 N N . GLY A 1 105 ? 29.778 3.223 -23.185 1.00 95.19 105 GLY A N 1
ATOM 838 C CA . GLY A 1 105 ? 30.983 3.082 -24.000 1.00 95.19 105 GLY A CA 1
ATOM 839 C C . GLY A 1 105 ? 31.706 1.760 -23.738 1.00 95.19 105 GLY A C 1
ATOM 840 O O . GLY A 1 105 ? 32.055 1.058 -24.690 1.00 95.19 105 GLY A O 1
ATOM 841 N N . ARG A 1 106 ? 31.856 1.383 -22.463 1.00 95.38 106 ARG A N 1
ATOM 842 C CA . ARG A 1 106 ? 32.452 0.105 -22.049 1.00 95.38 106 ARG A CA 1
ATOM 843 C C . ARG A 1 106 ? 31.619 -1.087 -22.514 1.00 95.38 106 ARG A C 1
ATOM 845 O O . ARG A 1 106 ? 32.151 -1.973 -23.178 1.00 95.38 106 ARG A O 1
ATOM 852 N N . VAL A 1 107 ? 30.310 -1.065 -22.261 1.00 93.88 107 VAL A N 1
ATOM 853 C CA . VAL A 1 107 ? 29.377 -2.124 -22.681 1.00 93.88 107 VAL A CA 1
ATOM 854 C C . VAL A 1 107 ? 29.431 -2.334 -24.197 1.00 93.88 107 VAL A C 1
ATOM 856 O O . VAL A 1 107 ? 29.532 -3.465 -24.670 1.00 93.88 107 VAL A O 1
ATOM 859 N N . ILE A 1 108 ? 29.434 -1.255 -24.984 1.00 95.19 108 ILE A N 1
ATOM 860 C CA . ILE A 1 108 ? 29.534 -1.327 -26.449 1.00 95.19 108 ILE A CA 1
ATOM 861 C C . ILE A 1 108 ? 30.899 -1.865 -26.900 1.00 95.19 108 ILE A C 1
ATOM 863 O O . ILE A 1 108 ? 30.963 -2.590 -27.896 1.00 95.19 108 ILE A O 1
ATOM 867 N N . ALA A 1 109 ? 31.985 -1.504 -26.215 1.00 95.19 109 ALA A N 1
ATOM 868 C CA . ALA A 1 109 ? 33.327 -1.980 -26.542 1.00 95.19 109 ALA A CA 1
ATOM 869 C C . ALA A 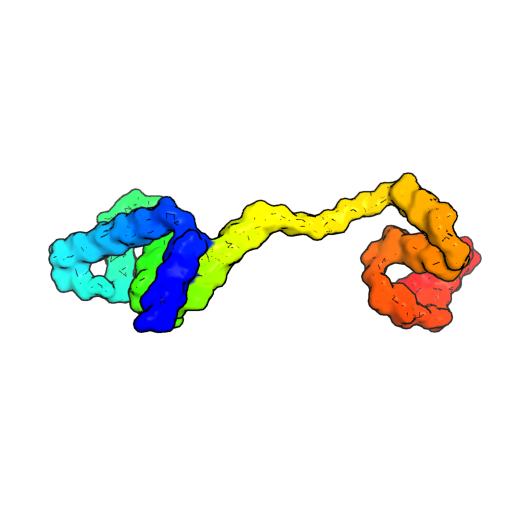1 109 ? 33.474 -3.490 -26.298 1.00 95.19 109 ALA A C 1
ATOM 871 O O . ALA A 1 109 ? 34.047 -4.187 -27.135 1.00 95.19 109 ALA A O 1
ATOM 872 N N . GLU A 1 110 ? 32.907 -3.987 -25.199 1.00 95.25 110 GLU A N 1
ATOM 873 C CA . GLU A 1 110 ? 32.948 -5.398 -24.796 1.00 95.25 110 GLU A CA 1
ATOM 874 C C . GLU A 1 110 ? 31.943 -6.275 -25.556 1.00 95.25 110 GLU A C 1
ATOM 876 O O . GLU A 1 110 ? 32.127 -7.487 -25.660 1.00 95.25 110 GLU A O 1
ATOM 881 N N . THR A 1 111 ? 30.895 -5.680 -26.132 1.00 95.44 111 THR A N 1
ATOM 882 C CA . THR A 1 111 ? 29.893 -6.405 -26.923 1.00 95.44 111 THR A CA 1
ATOM 883 C C . THR A 1 111 ? 30.518 -6.932 -28.227 1.00 95.44 111 THR A C 1
ATOM 885 O O . THR A 1 111 ? 30.962 -6.130 -29.046 1.00 95.44 111 THR A O 1
ATOM 888 N N . PRO A 1 112 ? 30.554 -8.249 -28.507 1.00 90.75 112 PRO A N 1
ATOM 889 C CA . PRO A 1 112 ? 31.245 -8.763 -29.697 1.00 90.75 112 PRO A CA 1
ATOM 890 C C . PRO A 1 112 ? 30.483 -8.502 -31.002 1.00 90.75 112 PRO A C 1
ATOM 892 O O . PRO A 1 112 ? 31.067 -8.099 -32.011 1.00 90.75 112 PRO A O 1
ATOM 895 N N . ALA A 1 113 ? 29.167 -8.718 -30.992 1.00 94.94 113 ALA A N 1
ATOM 896 C CA . ALA A 1 113 ? 28.342 -8.614 -32.185 1.00 94.94 113 ALA A CA 1
ATOM 897 C C . ALA A 1 113 ? 27.992 -7.153 -32.492 1.00 94.94 113 ALA A C 1
ATOM 899 O O . ALA A 1 113 ? 27.495 -6.416 -31.643 1.00 94.94 113 ALA A O 1
ATOM 900 N N . TRP A 1 114 ? 28.197 -6.732 -33.742 1.00 93.06 114 TRP A N 1
ATOM 901 C CA . TRP A 1 114 ? 27.878 -5.364 -34.164 1.00 93.06 114 TRP A CA 1
ATOM 902 C C . TRP A 1 114 ? 26.388 -5.027 -34.001 1.00 93.06 114 TRP A C 1
ATOM 904 O O . TRP A 1 114 ? 26.058 -3.884 -33.699 1.00 93.06 114 TRP A O 1
ATOM 914 N N . ARG A 1 115 ? 25.496 -6.014 -34.167 1.00 90.25 115 ARG A N 1
ATOM 915 C CA . ARG A 1 115 ? 24.045 -5.837 -34.000 1.00 90.25 115 ARG A CA 1
ATOM 916 C C . ARG A 1 115 ? 23.702 -5.477 -32.562 1.00 90.25 115 ARG A C 1
ATOM 918 O O . ARG A 1 115 ? 23.018 -4.489 -32.333 1.00 90.25 115 ARG A O 1
ATOM 925 N N . ASP A 1 116 ? 24.269 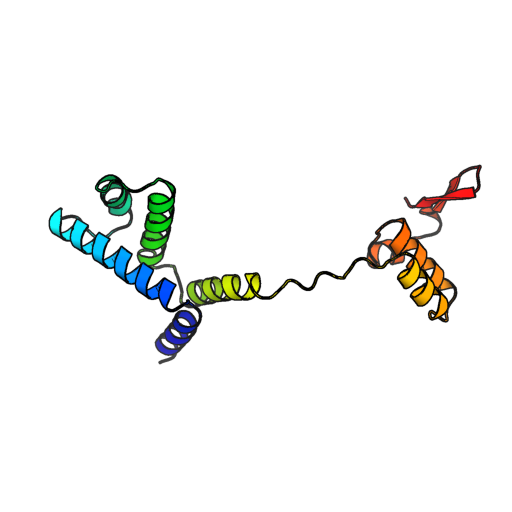-6.194 -31.602 1.00 91.44 116 ASP A N 1
ATOM 926 C CA . ASP A 1 116 ? 24.019 -5.962 -30.180 1.00 91.44 116 ASP A CA 1
ATOM 927 C C . ASP A 1 116 ? 24.537 -4.585 -29.741 1.00 91.44 116 ASP A C 1
ATOM 929 O O . ASP A 1 116 ? 23.894 -3.902 -28.947 1.00 91.44 116 ASP A O 1
ATOM 933 N N . LYS A 1 117 ? 25.637 -4.100 -30.339 1.00 94.44 117 LYS A N 1
ATOM 934 C CA . LYS A 1 117 ? 26.102 -2.712 -30.145 1.00 94.44 117 LYS A CA 1
ATOM 935 C C . LYS A 1 117 ? 25.063 -1.683 -30.589 1.00 94.44 117 LYS A C 1
ATOM 937 O O . LYS A 1 117 ? 24.924 -0.646 -29.943 1.00 94.44 117 LYS A O 1
ATOM 942 N N . VAL A 1 118 ? 24.360 -1.939 -31.694 1.00 90.81 118 VAL A N 1
ATOM 943 C CA . VAL A 1 118 ? 23.278 -1.067 -32.179 1.00 90.81 118 VAL A CA 1
ATOM 944 C C . VAL A 1 118 ? 22.100 -1.108 -31.211 1.00 90.81 118 VAL A C 1
ATOM 946 O O . VAL A 1 118 ? 21.607 -0.049 -30.838 1.00 90.81 118 VAL A O 1
ATOM 949 N N . VAL A 1 119 ? 21.708 -2.292 -30.730 1.00 92.62 119 VAL A N 1
ATOM 950 C CA . VAL A 1 119 ? 20.617 -2.438 -29.752 1.00 92.62 119 VAL A CA 1
ATOM 951 C C . VAL A 1 119 ? 20.927 -1.674 -28.458 1.00 92.62 119 VAL A C 1
ATOM 953 O O . VAL A 1 119 ? 20.074 -0.928 -27.986 1.00 92.62 119 VAL A O 1
ATOM 956 N N . TRP A 1 120 ? 22.157 -1.758 -27.934 1.00 92.44 120 TRP A N 1
ATOM 957 C CA . TRP A 1 120 ? 22.585 -0.971 -26.768 1.00 92.44 120 TRP A CA 1
ATOM 958 C C . TRP A 1 120 ? 22.451 0.537 -26.982 1.00 92.44 120 TRP A C 1
ATOM 960 O O . TRP A 1 120 ? 21.984 1.253 -26.098 1.00 92.44 120 TRP A O 1
ATOM 970 N N . ARG A 1 121 ? 22.841 1.032 -28.161 1.00 91.94 121 ARG A N 1
ATOM 971 C CA . ARG A 1 121 ? 22.726 2.457 -28.500 1.00 91.94 121 ARG A CA 1
ATOM 972 C C . ARG A 1 121 ? 21.276 2.894 -28.647 1.00 91.94 121 ARG A C 1
ATOM 974 O O . ARG A 1 121 ? 20.937 3.962 -28.154 1.00 91.94 121 ARG A O 1
ATOM 981 N N . LEU A 1 122 ? 20.437 2.082 -29.291 1.00 91.38 122 LEU A N 1
ATOM 982 C CA . LEU A 1 122 ? 19.009 2.362 -29.426 1.00 91.38 122 LEU A CA 1
ATOM 983 C C . LEU A 1 122 ? 18.353 2.425 -28.045 1.00 91.38 122 LEU A C 1
ATOM 985 O O . LEU A 1 122 ? 17.792 3.459 -27.705 1.00 91.38 122 LEU A O 1
ATOM 989 N N . ALA A 1 123 ? 18.543 1.398 -27.209 1.00 91.69 123 ALA A N 1
ATOM 990 C CA . ALA A 1 123 ? 18.018 1.361 -25.842 1.00 91.69 123 ALA A CA 1
ATOM 991 C C . ALA A 1 123 ? 18.438 2.580 -25.018 1.00 91.69 123 ALA A C 1
ATOM 993 O O . ALA A 1 123 ? 17.630 3.145 -24.285 1.00 91.69 123 ALA A O 1
ATOM 994 N N . TRP A 1 124 ? 19.693 3.008 -25.160 1.00 91.62 124 TRP A N 1
ATOM 995 C CA . TRP A 1 124 ? 20.215 4.170 -24.455 1.00 91.62 124 TRP A CA 1
ATOM 996 C C . TRP A 1 124 ? 19.631 5.500 -24.954 1.00 91.62 124 TRP A C 1
ATOM 998 O O . TRP A 1 124 ? 19.233 6.333 -24.145 1.00 91.62 124 TRP A O 1
ATOM 1008 N N . ILE A 1 125 ? 19.575 5.710 -26.273 1.00 90.19 125 ILE A N 1
ATOM 1009 C CA . ILE A 1 125 ? 19.147 6.983 -26.877 1.00 90.19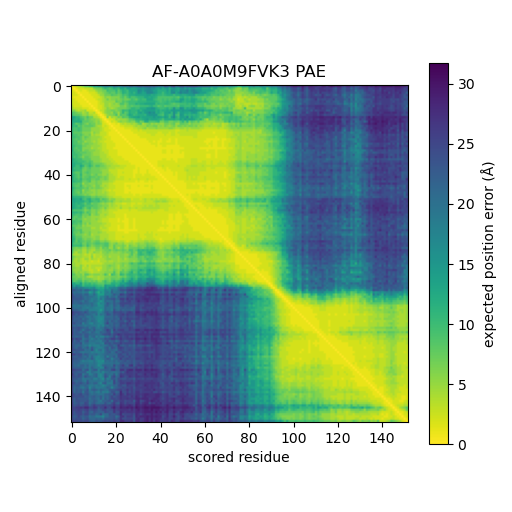 125 ILE A CA 1
ATOM 1010 C C . ILE A 1 125 ? 17.641 7.196 -26.716 1.00 90.19 125 ILE A C 1
ATOM 1012 O O . ILE A 1 125 ? 17.210 8.315 -26.444 1.00 90.19 125 ILE A O 1
ATOM 1016 N N . THR A 1 126 ? 16.841 6.144 -26.888 1.00 88.88 126 THR A N 1
ATOM 1017 C CA . THR A 1 126 ? 15.375 6.249 -26.884 1.00 88.88 126 THR A CA 1
ATOM 1018 C C . THR A 1 126 ? 14.746 5.868 -25.550 1.00 88.88 126 THR A C 1
ATOM 1020 O O . THR A 1 126 ? 13.532 5.980 -25.402 1.00 88.88 126 THR A O 1
ATOM 1023 N N . ALA A 1 127 ? 15.549 5.409 -24.581 1.00 89.19 127 ALA A N 1
ATOM 1024 C CA . ALA A 1 127 ? 15.081 4.816 -23.327 1.00 89.19 127 ALA A CA 1
ATOM 1025 C C . ALA A 1 127 ? 14.070 3.666 -23.541 1.00 89.19 127 ALA A C 1
ATOM 1027 O O . ALA A 1 127 ? 13.243 3.382 -22.669 1.00 89.19 127 ALA A O 1
ATOM 1028 N N . SER A 1 128 ? 14.128 3.008 -24.705 1.00 87.44 128 SER A N 1
ATOM 1029 C CA . SER A 1 128 ? 13.208 1.934 -25.076 1.00 87.44 128 SER A CA 1
ATOM 1030 C C . SER A 1 128 ? 13.517 0.636 -24.337 1.00 87.44 128 SER A C 1
ATOM 1032 O O . SER A 1 128 ? 14.665 0.302 -24.034 1.00 87.44 128 SER A O 1
ATOM 1034 N N . ARG A 1 129 ? 12.469 -0.148 -24.091 1.00 88.50 129 ARG A N 1
ATOM 1035 C CA . ARG A 1 129 ? 12.577 -1.502 -23.542 1.00 88.50 129 ARG A CA 1
ATOM 1036 C C . ARG A 1 129 ? 13.118 -2.463 -24.599 1.00 88.50 129 ARG A C 1
ATOM 1038 O O . ARG A 1 129 ? 12.835 -2.325 -25.785 1.00 88.50 129 ARG A O 1
ATOM 1045 N N . TRP A 1 130 ? 13.788 -3.529 -24.157 1.00 86.94 130 TRP A N 1
ATOM 1046 C CA . TRP A 1 130 ? 14.277 -4.594 -25.046 1.00 86.94 130 TRP A CA 1
ATOM 1047 C C . TRP A 1 130 ? 13.187 -5.178 -25.952 1.00 86.94 130 TRP A C 1
ATOM 1049 O O . TRP A 1 130 ? 13.451 -5.450 -27.117 1.00 86.94 130 TRP A O 1
ATOM 1059 N N . ALA A 1 131 ? 11.963 -5.334 -25.435 1.00 86.75 131 ALA A N 1
ATOM 1060 C CA . ALA A 1 131 ? 10.827 -5.837 -26.208 1.00 86.75 131 ALA A CA 1
ATOM 1061 C C . ALA A 1 131 ? 10.374 -4.865 -27.312 1.00 86.75 131 ALA A C 1
ATOM 1063 O O . ALA A 1 131 ? 9.990 -5.310 -28.386 1.00 86.75 131 ALA A O 1
ATOM 1064 N N . GLU A 1 132 ? 10.452 -3.555 -27.062 1.00 88.62 132 GLU A N 1
ATOM 1065 C CA . GLU A 1 132 ? 10.112 -2.523 -28.050 1.00 88.62 132 GLU A CA 1
ATOM 1066 C C . GLU A 1 132 ? 11.149 -2.528 -29.182 1.00 88.62 132 GLU A C 1
ATOM 1068 O O . GLU A 1 132 ? 10.786 -2.566 -30.351 1.00 88.62 132 GLU A O 1
ATOM 1073 N N . ILE A 1 133 ? 12.441 -2.618 -28.845 1.00 91.12 133 ILE A N 1
ATOM 1074 C CA . ILE A 1 133 ? 13.524 -2.685 -29.840 1.00 91.12 133 ILE A CA 1
ATOM 1075 C C . ILE A 1 133 ? 13.472 -3.987 -30.644 1.00 91.12 133 ILE A C 1
ATOM 1077 O O . ILE A 1 133 ? 13.693 -3.974 -31.851 1.00 91.12 133 ILE A O 1
ATOM 1081 N N . ALA A 1 134 ? 13.164 -5.114 -29.997 1.00 89.25 134 ALA A N 1
ATOM 1082 C CA . ALA A 1 134 ? 13.021 -6.405 -30.669 1.00 89.25 134 ALA A CA 1
ATOM 1083 C C . ALA A 1 134 ? 11.850 -6.435 -31.666 1.00 89.25 134 ALA A C 1
ATOM 1085 O O . ALA A 1 134 ? 11.869 -7.238 -32.596 1.00 89.25 134 ALA A O 1
ATOM 1086 N N . GLY A 1 135 ? 10.843 -5.578 -31.467 1.00 89.62 135 GLY A N 1
ATOM 1087 C CA . GLY A 1 135 ? 9.704 -5.426 -32.369 1.00 89.62 135 GLY A CA 1
ATOM 1088 C C . GLY A 1 135 ? 9.961 -4.508 -33.566 1.00 89.62 135 GLY A C 1
ATOM 1089 O O . GLY A 1 135 ? 9.105 -4.444 -34.444 1.00 89.62 135 GLY A O 1
ATOM 1090 N N . LEU A 1 136 ? 11.103 -3.810 -33.623 1.00 89.88 136 LEU A N 1
ATOM 1091 C CA . LEU A 1 136 ? 11.402 -2.890 -34.719 1.00 89.88 136 LEU A CA 1
ATOM 1092 C C . LEU A 1 136 ? 11.605 -3.641 -36.037 1.00 89.88 136 LEU A C 1
ATOM 1094 O O . LEU A 1 136 ? 12.411 -4.568 -36.148 1.00 89.88 136 LEU A O 1
ATOM 1098 N N . THR A 1 137 ? 10.915 -3.163 -37.061 1.00 90.25 137 THR A N 1
ATOM 1099 C CA . THR A 1 137 ? 11.079 -3.563 -38.457 1.00 90.25 137 THR A CA 1
ATOM 1100 C C . THR A 1 137 ? 11.642 -2.400 -39.274 1.00 90.25 137 THR A C 1
ATOM 1102 O O . THR A 1 137 ? 11.801 -1.286 -38.775 1.00 90.25 137 THR A O 1
ATOM 1105 N N . THR A 1 138 ? 11.963 -2.636 -40.546 1.00 88.00 138 THR A N 1
ATOM 1106 C CA . THR A 1 138 ? 12.418 -1.566 -41.450 1.00 88.00 138 THR A CA 1
ATOM 1107 C C . THR A 1 138 ? 11.378 -0.470 -41.640 1.00 88.00 138 THR A C 1
ATOM 1109 O O . THR A 1 138 ? 11.755 0.679 -41.845 1.00 88.00 138 THR A O 1
ATOM 1112 N N . ASP A 1 139 ? 10.094 -0.808 -41.524 1.00 91.62 139 ASP A N 1
ATOM 1113 C CA . ASP A 1 139 ? 8.988 0.130 -41.726 1.00 91.62 139 ASP A CA 1
ATOM 1114 C C . ASP A 1 139 ? 8.874 1.129 -40.563 1.00 91.62 139 ASP A C 1
ATOM 1116 O O . ASP A 1 139 ? 8.333 2.217 -40.730 1.00 91.62 139 ASP A O 1
ATOM 1120 N N . ASN A 1 140 ? 9.466 0.794 -39.411 1.00 89.06 140 ASN A N 1
ATOM 1121 C CA . ASN A 1 140 ? 9.548 1.648 -38.226 1.00 89.06 140 ASN A CA 1
ATOM 1122 C C . ASN A 1 140 ? 10.714 2.655 -38.294 1.00 89.06 140 ASN A C 1
ATOM 1124 O O . ASN A 1 140 ? 10.886 3.458 -37.380 1.00 89.06 140 ASN A O 1
ATOM 1128 N N . LEU A 1 141 ? 11.564 2.601 -39.332 1.00 88.62 141 LEU A N 1
ATOM 1129 C CA . LEU A 1 141 ? 12.750 3.454 -39.474 1.00 88.62 141 LEU A CA 1
ATOM 1130 C C . LEU A 1 141 ? 12.492 4.590 -40.468 1.00 88.62 141 LEU A C 1
ATOM 1132 O O . LEU A 1 141 ? 12.726 4.468 -41.672 1.00 88.62 141 LEU A O 1
ATOM 1136 N N . LEU A 1 142 ? 12.070 5.742 -39.952 1.00 90.62 142 LEU A N 1
ATOM 1137 C CA . LEU A 1 142 ? 11.789 6.923 -40.762 1.00 90.62 142 LEU A CA 1
ATOM 1138 C C . LEU A 1 142 ? 13.057 7.768 -40.937 1.00 90.62 142 LEU A C 1
ATOM 1140 O O . LEU A 1 142 ? 13.424 8.575 -40.076 1.00 90.62 142 LEU A O 1
ATOM 1144 N N . VAL A 1 143 ? 13.732 7.583 -42.072 1.00 89.88 143 VAL A N 1
ATOM 1145 C CA . VAL A 1 143 ? 14.945 8.331 -42.430 1.00 89.88 143 VAL A CA 1
ATOM 1146 C C . VAL A 1 143 ? 14.588 9.761 -42.839 1.00 89.88 143 VAL A C 1
ATOM 1148 O O . VAL A 1 143 ? 13.858 9.998 -43.798 1.00 89.88 143 VAL A O 1
ATOM 1151 N N . GLN A 1 144 ? 15.138 10.729 -42.117 1.00 91.88 144 GLN A N 1
ATOM 1152 C CA . GLN A 1 144 ? 14.972 12.155 -42.373 1.00 91.88 144 GLN A CA 1
ATOM 1153 C C . GLN A 1 144 ? 15.985 12.654 -43.422 1.00 91.88 144 GLN A C 1
ATOM 1155 O O . GLN A 1 144 ? 17.083 12.099 -43.523 1.00 91.88 144 GLN A O 1
ATOM 1160 N N . PRO A 1 145 ? 15.699 13.761 -44.142 1.00 87.56 145 PRO A N 1
ATOM 1161 C CA . PRO A 1 145 ? 16.576 14.307 -45.191 1.00 87.56 145 PRO A CA 1
ATOM 1162 C C . PRO A 1 145 ? 18.018 14.619 -44.755 1.00 87.56 145 PRO A C 1
ATOM 1164 O O . PRO A 1 145 ? 18.920 14.676 -45.585 1.00 87.56 145 PRO A O 1
ATOM 1167 N N . HIS A 1 146 ? 18.244 14.814 -43.454 1.00 88.25 146 HIS A N 1
ATOM 1168 C CA . HIS A 1 146 ? 19.555 15.114 -42.869 1.00 88.25 146 HIS A CA 1
ATOM 1169 C C . HIS A 1 146 ? 20.250 13.890 -42.248 1.00 88.25 146 HIS A C 1
ATOM 1171 O O . HIS A 1 146 ? 21.229 14.046 -41.525 1.00 88.25 146 HIS A O 1
ATOM 1177 N N . GLY A 1 147 ? 19.746 12.678 -42.501 1.00 81.50 147 GLY A N 1
ATOM 1178 C CA . GLY A 1 147 ? 20.334 11.427 -42.010 1.00 81.50 147 GLY A CA 1
ATOM 1179 C C . GLY A 1 147 ? 19.932 11.033 -40.585 1.00 81.50 147 GLY A C 1
ATOM 1180 O O . GLY A 1 147 ? 20.382 10.000 -40.096 1.00 81.50 147 GLY A O 1
ATOM 1181 N N . ASN A 1 148 ? 19.069 11.812 -39.925 1.00 86.56 148 ASN A N 1
ATOM 1182 C CA . ASN A 1 148 ? 18.451 11.400 -38.663 1.00 86.56 148 ASN A CA 1
ATOM 1183 C C . ASN A 1 148 ? 17.448 10.268 -38.911 1.00 86.56 148 ASN A C 1
ATOM 1185 O O . ASN A 1 148 ? 16.815 10.222 -39.963 1.00 86.56 148 ASN A O 1
ATOM 1189 N N . ILE A 1 149 ? 17.267 9.389 -37.930 1.00 86.88 149 ILE A N 1
ATOM 1190 C CA . ILE A 1 149 ? 16.281 8.307 -37.985 1.00 86.88 149 ILE A CA 1
ATOM 1191 C C . ILE A 1 149 ? 15.286 8.529 -36.851 1.00 86.88 149 ILE A C 1
ATOM 1193 O O . ILE A 1 149 ? 15.692 8.698 -35.702 1.00 86.88 149 ILE A O 1
ATOM 1197 N N . ILE A 1 150 ? 13.999 8.542 -37.184 1.00 87.00 150 ILE A N 1
ATOM 1198 C CA . ILE A 1 150 ? 12.908 8.498 -36.209 1.00 87.00 150 ILE A CA 1
ATOM 1199 C C . ILE A 1 150 ? 12.436 7.045 -36.119 1.00 87.00 150 ILE A C 1
ATOM 1201 O O . ILE A 1 150 ? 12.288 6.392 -37.152 1.00 87.00 150 ILE A O 1
ATOM 1205 N N . LEU A 1 151 ? 12.257 6.552 -34.893 1.00 85.06 151 LEU A N 1
ATOM 1206 C CA . LEU A 1 151 ? 11.638 5.255 -34.630 1.00 85.06 151 LEU A CA 1
ATOM 1207 C C . LEU A 1 151 ? 10.144 5.493 -34.390 1.00 85.06 151 LEU A C 1
ATOM 1209 O O . LEU A 1 151 ? 9.816 6.229 -33.456 1.00 85.06 151 LEU A O 1
ATOM 1213 N N . ASP A 1 152 ? 9.291 4.920 -35.235 1.00 80.19 152 ASP A N 1
ATOM 1214 C CA . ASP A 1 152 ? 7.821 4.962 -35.122 1.00 80.19 152 ASP A CA 1
ATOM 1215 C C . ASP A 1 152 ? 7.268 3.582 -34.754 1.00 80.19 152 ASP A C 1
ATOM 1217 O O . ASP A 1 152 ? 7.638 2.610 -35.452 1.00 80.19 152 ASP A O 1
#